Protein AF-A0A2V6K8C2-F1 (afdb_monomer)

pLDDT: mean 84.48, std 16.53, range [38.44, 97.94]

Mean predicted aligned error: 9.27 Å

Secondary structure (DSSP, 8-state):
---PPPP-------EEEEETTT--EEEEESS--SS-TTTTSTTSPPPTT---EEEHHHHHTT-------S-TT-

Structure (mmCIF, N/CA/C/O backbone):
data_AF-A0A2V6K8C2-F1
#
_entry.id   AF-A0A2V6K8C2-F1
#
loop_
_atom_site.group_PDB
_atom_site.id
_atom_site.type_symbol
_atom_site.label_atom_id
_atom_site.label_alt_id
_atom_site.label_comp_id
_atom_site.label_asym_id
_atom_site.label_entity_id
_atom_site.label_seq_id
_atom_site.pdbx_PDB_ins_code
_atom_site.Cartn_x
_atom_site.Cartn_y
_atom_site.Cartn_z
_atom_site.occupancy
_atom_site.B_iso_or_equiv
_atom_site.auth_seq_id
_atom_site.auth_comp_id
_atom_site.auth_asym_id
_atom_site.auth_atom_id
_atom_site.pdbx_PDB_model_num
ATOM 1 N N . MET A 1 1 ? 10.083 0.327 47.665 1.00 43.41 1 MET A N 1
ATOM 2 C CA . MET A 1 1 ? 8.898 0.715 46.874 1.00 43.41 1 MET A CA 1
ATOM 3 C C . MET A 1 1 ? 9.266 0.467 45.422 1.00 43.41 1 MET A C 1
ATOM 5 O O . MET A 1 1 ? 9.855 1.326 44.786 1.00 43.41 1 MET A O 1
ATOM 9 N N . ALA A 1 2 ? 9.134 -0.789 44.993 1.00 38.44 2 ALA A N 1
ATOM 10 C CA . ALA A 1 2 ? 9.557 -1.229 43.671 1.00 38.44 2 ALA A CA 1
ATOM 11 C C . ALA A 1 2 ? 8.453 -0.866 42.675 1.00 38.44 2 ALA A C 1
ATOM 13 O O . ALA A 1 2 ? 7.338 -1.369 42.797 1.00 38.44 2 ALA A O 1
ATOM 14 N N . CYS A 1 3 ? 8.755 0.030 41.738 1.00 43.94 3 CYS A N 1
ATOM 15 C CA . CYS A 1 3 ? 7.962 0.199 40.529 1.00 43.94 3 CYS A CA 1
ATOM 16 C C . CYS A 1 3 ? 8.153 -1.082 39.714 1.00 43.9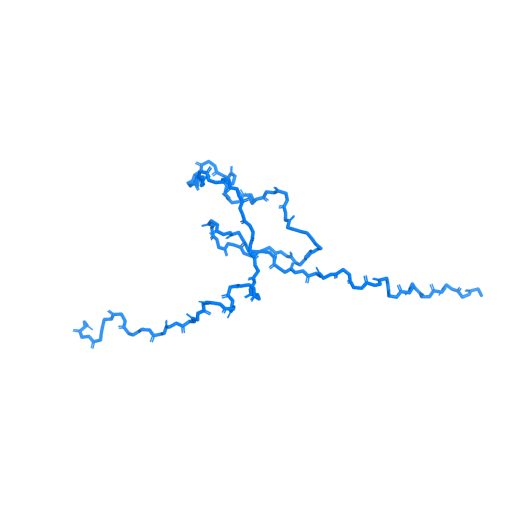4 3 CYS A C 1
ATOM 18 O O . CYS A 1 3 ? 9.232 -1.320 39.179 1.00 43.94 3 CYS A O 1
ATOM 20 N N . GLN A 1 4 ? 7.150 -1.954 39.755 1.00 47.88 4 GLN A N 1
ATOM 21 C CA . GLN A 1 4 ? 7.127 -3.211 39.023 1.00 47.88 4 GLN A CA 1
ATOM 22 C C . GLN A 1 4 ? 7.162 -2.910 37.522 1.00 47.88 4 GLN A C 1
ATOM 24 O O . GLN A 1 4 ? 6.382 -2.097 37.036 1.00 47.88 4 GLN A O 1
ATOM 29 N N . GLU A 1 5 ? 8.099 -3.545 36.827 1.00 45.78 5 GLU A N 1
ATOM 30 C CA . GLU A 1 5 ? 8.220 -3.533 35.374 1.00 45.78 5 GLU A CA 1
ATOM 31 C C . GLU A 1 5 ? 6.942 -4.114 34.754 1.00 45.78 5 GLU A C 1
ATOM 33 O O . GLU A 1 5 ? 6.462 -5.173 35.175 1.00 45.78 5 GLU A O 1
ATOM 38 N N . ASP A 1 6 ? 6.372 -3.399 33.782 1.00 56.75 6 ASP A N 1
ATOM 39 C CA . ASP A 1 6 ? 5.169 -3.824 33.075 1.00 56.75 6 ASP A CA 1
AT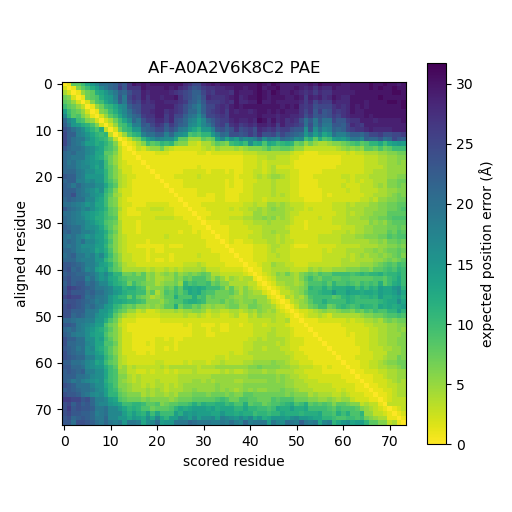OM 40 C C . ASP A 1 6 ? 5.368 -5.221 32.450 1.00 56.75 6 ASP A C 1
ATOM 42 O O . ASP A 1 6 ? 6.388 -5.479 31.802 1.00 56.75 6 ASP A O 1
ATOM 46 N N . PRO A 1 7 ? 4.403 -6.148 32.597 1.00 61.50 7 PRO A N 1
ATOM 47 C CA . PRO A 1 7 ? 4.479 -7.452 31.948 1.00 61.50 7 PRO A CA 1
ATOM 48 C C . PRO A 1 7 ? 4.438 -7.278 30.419 1.00 61.50 7 PRO A C 1
A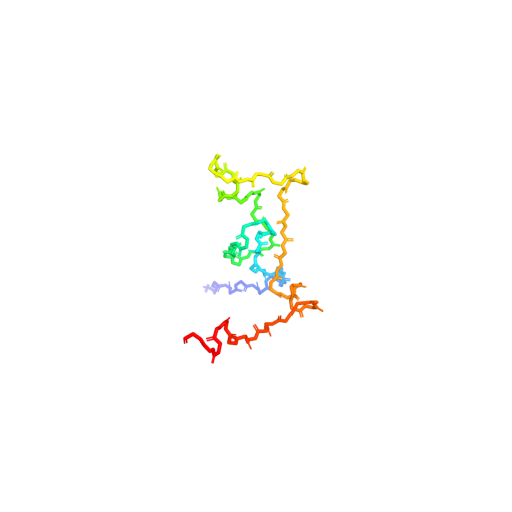TOM 50 O O . PRO A 1 7 ? 3.707 -6.405 29.940 1.00 61.50 7 PRO A O 1
ATOM 53 N N . PRO A 1 8 ? 5.124 -8.115 29.606 1.00 54.06 8 PRO A N 1
ATOM 54 C CA . PRO A 1 8 ? 4.953 -8.071 28.159 1.00 54.06 8 PRO A CA 1
ATOM 55 C C . PRO A 1 8 ? 3.525 -8.519 27.842 1.00 54.06 8 PRO A C 1
ATOM 57 O O . PRO A 1 8 ? 3.200 -9.710 27.810 1.00 54.06 8 PRO A O 1
ATOM 60 N N . CYS A 1 9 ? 2.637 -7.545 27.663 1.00 51.03 9 CYS A N 1
ATOM 61 C CA . CYS A 1 9 ? 1.269 -7.759 27.237 1.00 51.03 9 CYS A CA 1
ATOM 62 C C . CYS A 1 9 ? 1.311 -8.383 25.837 1.00 51.03 9 CYS A C 1
ATOM 64 O O . CYS A 1 9 ? 1.550 -7.702 24.847 1.00 51.03 9 CYS A O 1
ATOM 66 N N . LYS A 1 10 ? 1.193 -9.716 25.808 1.00 50.22 10 LYS A N 1
ATOM 67 C CA . LYS A 1 10 ? 0.845 -10.610 24.694 1.00 50.22 10 LYS A CA 1
ATOM 68 C C . LYS A 1 10 ? 0.877 -9.931 23.319 1.00 50.22 10 LYS A C 1
ATOM 70 O O . LYS A 1 10 ? -0.064 -9.231 22.967 1.00 50.22 10 LYS A O 1
ATOM 75 N N . SER A 1 11 ? 1.936 -10.222 22.558 1.00 51.28 11 SER A N 1
ATOM 76 C CA . SER A 1 11 ? 2.165 -9.828 21.161 1.00 51.28 11 SER A CA 1
ATOM 77 C C . SER A 1 11 ? 0.865 -9.732 20.352 1.00 51.28 11 SER A C 1
ATOM 79 O O . SER A 1 11 ? 0.362 -10.711 19.798 1.00 51.28 11 SER A O 1
ATOM 81 N N . SER A 1 12 ? 0.329 -8.518 20.255 1.00 62.00 12 SER A N 1
ATOM 82 C CA . SER A 1 12 ? -0.392 -8.116 19.063 1.00 62.00 12 SER A CA 1
ATOM 83 C C . SER A 1 12 ? 0.623 -8.220 17.922 1.00 62.00 12 SER A C 1
ATOM 85 O O . SER A 1 12 ? 1.774 -7.799 18.060 1.00 62.00 12 SER A O 1
ATOM 87 N N . ARG A 1 13 ? 0.260 -8.890 16.825 1.00 73.38 13 ARG A N 1
ATOM 88 C CA . ARG A 1 13 ? 1.140 -8.946 15.654 1.00 73.38 13 ARG A CA 1
ATOM 89 C C . ARG A 1 13 ? 1.217 -7.538 15.081 1.00 73.38 13 ARG A C 1
ATOM 91 O O . ARG A 1 13 ? 0.276 -7.092 14.435 1.00 73.38 13 ARG A O 1
ATOM 98 N N . MET A 1 14 ? 2.297 -6.840 15.415 1.00 87.81 14 MET A N 1
ATOM 99 C CA . MET A 1 14 ? 2.653 -5.580 14.790 1.00 87.81 14 MET A CA 1
ATOM 100 C C . MET A 1 14 ? 3.120 -5.904 13.371 1.00 87.81 14 MET A C 1
ATOM 102 O O . MET A 1 14 ? 3.918 -6.819 13.158 1.00 87.81 14 MET A O 1
ATOM 106 N N . GLU A 1 15 ? 2.539 -5.233 12.384 1.00 94.56 15 GLU A N 1
ATOM 107 C CA . GLU A 1 15 ? 2.891 -5.412 10.98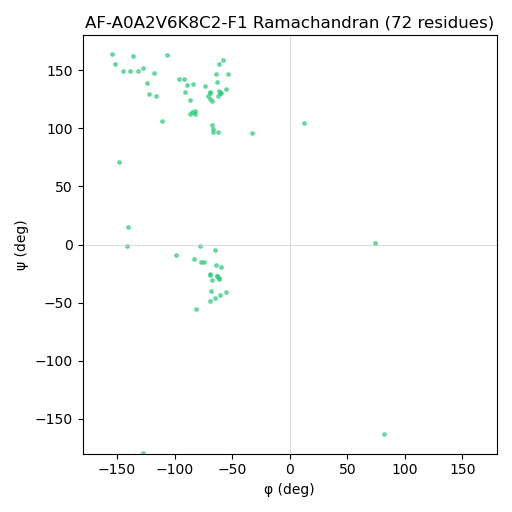2 1.00 94.56 15 GLU A CA 1
ATOM 108 C C . GLU A 1 15 ? 3.097 -4.043 10.329 1.00 94.56 15 GLU A C 1
ATOM 110 O O . GLU A 1 15 ? 2.460 -3.055 10.689 1.00 94.56 15 GLU A O 1
ATOM 115 N N . ASN A 1 16 ? 3.987 -3.987 9.339 1.00 97.50 16 ASN A N 1
ATOM 116 C CA . ASN A 1 16 ? 4.082 -2.836 8.449 1.00 97.50 16 ASN A CA 1
ATOM 117 C C . ASN A 1 16 ? 3.082 -3.032 7.305 1.00 97.50 16 ASN A C 1
ATOM 119 O O . ASN A 1 16 ? 3.238 -3.939 6.476 1.00 97.50 16 ASN A O 1
ATOM 123 N N . PHE A 1 17 ? 2.049 -2.195 7.273 1.00 97.94 17 PHE A N 1
ATOM 124 C CA . PHE A 1 17 ? 1.003 -2.267 6.258 1.00 97.94 17 PHE A CA 1
ATOM 125 C C . PHE A 1 17 ? 1.410 -1.532 4.988 1.00 97.94 17 PHE A C 1
ATOM 127 O O . PHE A 1 17 ? 1.963 -0.436 5.030 1.00 97.94 17 PHE A O 1
ATOM 134 N N . ILE A 1 18 ? 1.101 -2.138 3.848 1.00 97.38 18 ILE A N 1
ATOM 135 C CA . ILE A 1 18 ? 1.376 -1.621 2.511 1.00 97.38 18 ILE A CA 1
ATOM 136 C C . ILE A 1 18 ? 0.036 -1.381 1.825 1.00 97.38 18 ILE A C 1
ATOM 138 O O . ILE A 1 18 ? -0.812 -2.277 1.781 1.00 97.38 18 ILE A O 1
ATOM 142 N N . CYS A 1 19 ? -0.174 -0.181 1.290 1.00 95.00 19 CYS A N 1
ATOM 143 C CA . CYS A 1 19 ? -1.367 0.099 0.499 1.00 95.00 19 CYS A CA 1
ATOM 144 C C . CYS A 1 19 ? -1.295 -0.666 -0.829 1.00 95.00 19 CYS A C 1
ATOM 146 O O . CYS A 1 19 ? -0.340 -0.505 -1.585 1.00 95.00 19 CYS A O 1
ATOM 148 N N . VAL A 1 20 ? -2.320 -1.462 -1.144 1.00 94.19 20 VAL A N 1
ATOM 149 C CA . VAL A 1 20 ? -2.380 -2.244 -2.395 1.00 94.19 20 VAL A CA 1
ATOM 150 C C . VAL A 1 20 ? -2.412 -1.338 -3.632 1.00 94.19 20 VAL A C 1
ATOM 152 O O . VAL A 1 20 ? -1.969 -1.736 -4.705 1.00 94.19 20 VAL A O 1
ATOM 155 N N . GLN A 1 21 ? -2.926 -0.112 -3.493 1.00 90.88 21 GLN A N 1
ATOM 156 C CA . GLN A 1 21 ? -3.075 0.817 -4.609 1.00 90.88 21 GLN A CA 1
ATOM 157 C C . GLN A 1 21 ? -1.780 1.557 -4.953 1.00 90.88 21 GLN A C 1
ATOM 159 O O . GLN A 1 21 ? -1.353 1.508 -6.102 1.00 90.88 21 GLN A O 1
ATOM 164 N N . CYS A 1 22 ? -1.167 2.246 -3.987 1.00 92.25 22 CYS A N 1
ATOM 165 C CA . CYS A 1 22 ? 0.027 3.060 -4.246 1.00 92.25 22 CYS A CA 1
ATOM 166 C C . CYS A 1 22 ? 1.350 2.374 -3.876 1.00 92.25 22 CYS A C 1
ATOM 168 O O . CYS A 1 22 ? 2.412 2.915 -4.167 1.00 92.25 22 CYS A O 1
ATOM 170 N N . GLY A 1 23 ? 1.318 1.223 -3.198 1.00 93.50 23 GLY A N 1
ATOM 171 C CA . GLY A 1 23 ? 2.519 0.498 -2.773 1.00 93.50 23 GLY A CA 1
ATOM 172 C C . GLY A 1 23 ? 3.270 1.118 -1.589 1.00 93.50 23 GLY A C 1
ATOM 173 O O . GLY A 1 23 ? 4.290 0.577 -1.171 1.00 93.50 23 GLY A O 1
ATOM 174 N N . THR A 1 24 ? 2.794 2.225 -1.010 1.00 95.56 24 THR A N 1
ATOM 175 C CA . THR A 1 24 ? 3.444 2.838 0.158 1.00 95.56 24 THR A CA 1
ATOM 176 C C . THR A 1 24 ? 3.299 1.965 1.398 1.00 95.56 24 THR A C 1
ATOM 178 O O . THR A 1 24 ? 2.189 1.556 1.749 1.00 95.56 24 THR A O 1
ATOM 181 N N . GLN A 1 25 ? 4.423 1.737 2.081 1.00 97.31 25 GLN A N 1
ATOM 182 C CA . GLN A 1 25 ? 4.485 1.102 3.392 1.00 97.31 25 GLN A CA 1
ATOM 183 C C . GLN A 1 25 ? 4.372 2.145 4.512 1.00 97.31 25 GLN A C 1
ATOM 185 O O . GLN A 1 25 ? 5.014 3.193 4.460 1.00 97.31 25 GLN A O 1
ATOM 190 N N . PHE A 1 26 ? 3.587 1.831 5.536 1.00 96.75 26 PHE A N 1
ATOM 191 C CA . PHE A 1 26 ? 3.420 2.628 6.748 1.00 96.75 26 PHE A CA 1
ATOM 192 C C . PHE A 1 26 ? 4.138 1.973 7.930 1.00 96.75 26 PHE A C 1
ATOM 194 O O . PHE A 1 26 ? 4.504 0.797 7.867 1.00 96.75 26 PHE A O 1
ATOM 201 N N . ALA A 1 27 ? 4.350 2.759 8.989 1.00 95.75 27 ALA A N 1
ATOM 202 C CA . ALA A 1 27 ? 4.985 2.304 10.219 1.00 95.75 27 ALA A CA 1
ATOM 203 C C . ALA A 1 27 ? 4.235 1.127 10.862 1.00 95.75 27 ALA A C 1
ATOM 205 O O . ALA A 1 27 ? 3.047 0.913 10.616 1.00 95.75 27 ALA A O 1
ATOM 206 N N . GLU A 1 28 ? 4.958 0.392 11.702 1.00 95.88 28 GLU A N 1
ATOM 207 C CA . GLU A 1 28 ? 4.467 -0.809 12.359 1.00 95.88 28 GLU A CA 1
ATOM 208 C C . GLU A 1 28 ? 3.258 -0.515 13.257 1.00 95.88 28 GLU A C 1
ATOM 210 O O . GLU A 1 28 ? 3.273 0.414 14.069 1.00 95.88 28 GLU A O 1
ATOM 215 N N . SER A 1 29 ? 2.203 -1.314 13.124 1.00 94.38 29 SER A N 1
ATOM 216 C CA . SER A 1 29 ? 0.991 -1.159 13.925 1.00 94.38 29 SER A CA 1
ATOM 217 C C . SER A 1 29 ? 0.230 -2.475 14.067 1.00 94.38 29 SER A C 1
ATOM 219 O O . SER A 1 29 ? 0.425 -3.429 13.317 1.00 94.38 29 SER A O 1
ATOM 221 N N . ALA A 1 30 ? -0.685 -2.528 15.036 1.00 94.44 30 ALA A N 1
ATOM 222 C CA . ALA A 1 30 ? -1.573 -3.677 15.239 1.00 94.44 30 ALA A CA 1
ATOM 223 C C . ALA A 1 30 ? -2.618 -3.847 14.135 1.00 94.44 30 ALA A C 1
ATOM 225 O O . ALA A 1 30 ? -3.175 -4.930 13.963 1.00 94.44 30 ALA A O 1
ATOM 226 N N . GLN A 1 31 ? -2.961 -2.745 13.478 1.00 94.56 31 GLN A N 1
ATOM 227 C CA . GLN A 1 31 ? -4.041 -2.621 12.5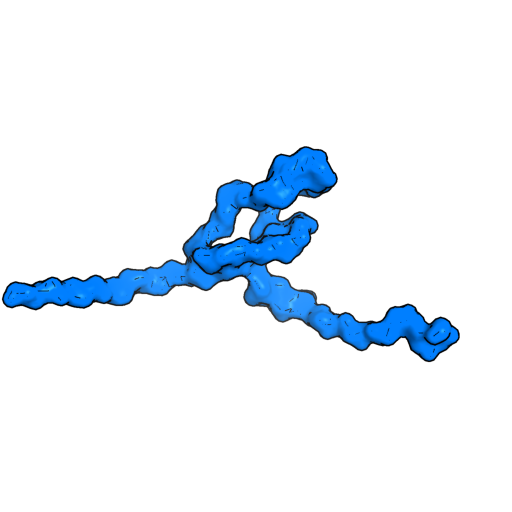09 1.00 94.56 31 GLN A CA 1
ATOM 228 C C . GLN A 1 31 ? -3.610 -1.638 11.423 1.00 94.56 31 GLN A C 1
ATOM 230 O O . GLN A 1 31 ? -2.857 -0.707 11.730 1.00 94.56 31 GLN A O 1
ATOM 235 N N . PRO A 1 32 ? -4.083 -1.805 10.180 1.00 94.50 32 PRO A N 1
ATOM 236 C CA . PRO A 1 32 ? -3.762 -0.866 9.119 1.00 94.50 32 PRO A CA 1
ATOM 237 C C . PRO A 1 32 ? -4.271 0.544 9.450 1.00 94.50 32 PRO A C 1
ATOM 239 O O . PRO A 1 32 ? -5.242 0.688 10.202 1.00 94.50 32 PRO A O 1
ATOM 242 N N . PRO A 1 33 ? -3.662 1.593 8.869 1.00 93.94 33 PRO A N 1
ATOM 243 C CA . PRO A 1 33 ? -4.213 2.939 8.940 1.00 93.94 33 PRO A CA 1
ATOM 244 C C . PRO A 1 33 ? -5.677 2.965 8.459 1.00 93.94 33 PRO A C 1
ATOM 246 O O . PRO A 1 33 ? -6.030 2.224 7.536 1.00 93.94 33 PRO A O 1
ATOM 249 N N . PRO A 1 34 ? -6.533 3.835 9.029 1.00 93.31 34 PRO A N 1
ATOM 250 C CA . PRO A 1 34 ? -7.940 3.927 8.630 1.00 93.31 34 PRO A CA 1
ATOM 251 C C . PRO A 1 34 ? -8.097 4.333 7.160 1.00 93.31 34 PRO A C 1
ATOM 253 O O . PRO A 1 34 ? -9.063 3.948 6.506 1.00 93.31 34 PRO A O 1
ATOM 256 N N . SER A 1 35 ? -7.133 5.091 6.637 1.00 92.81 35 SER A N 1
ATOM 257 C CA . SER A 1 35 ? -7.011 5.409 5.223 1.00 92.81 35 SER A CA 1
ATOM 258 C C . SER A 1 35 ? -5.552 5.668 4.841 1.00 92.81 35 SER A C 1
ATOM 260 O O . SER A 1 35 ? -4.711 6.021 5.668 1.00 92.81 35 SER A O 1
ATOM 262 N N . CYS A 1 36 ? -5.239 5.472 3.566 1.00 93.50 36 CYS A N 1
ATOM 263 C CA . CYS A 1 36 ? -3.991 5.862 2.943 1.00 93.50 36 CYS A CA 1
ATOM 264 C C . CYS A 1 36 ? -4.075 7.352 2.564 1.00 93.50 36 CYS A C 1
ATOM 266 O O . CYS A 1 36 ? -4.828 7.685 1.643 1.00 93.50 36 CYS A O 1
ATOM 268 N N . PRO A 1 37 ? -3.302 8.251 3.208 1.00 92.88 37 PRO A N 1
ATOM 269 C CA . PRO A 1 37 ? -3.329 9.683 2.903 1.00 92.88 37 PRO A CA 1
ATOM 270 C C . PRO A 1 37 ? -2.865 9.990 1.476 1.00 92.88 37 PRO A C 1
ATOM 272 O O . PRO A 1 37 ? -3.312 10.965 0.889 1.00 92.88 37 PRO A O 1
ATOM 275 N N . ILE A 1 38 ? -2.018 9.133 0.894 1.00 91.88 38 ILE A N 1
ATOM 276 C CA . ILE A 1 38 ? -1.574 9.272 -0.497 1.00 91.88 38 ILE A CA 1
ATOM 277 C C . ILE A 1 38 ? -2.739 8.999 -1.444 1.00 91.88 38 ILE A C 1
ATOM 279 O O . ILE A 1 38 ? -3.008 9.806 -2.316 1.00 91.88 38 ILE A O 1
ATOM 283 N N . CYS A 1 39 ? -3.474 7.901 -1.257 1.00 91.25 39 CYS A N 1
ATOM 284 C CA . CYS A 1 39 ? -4.622 7.589 -2.115 1.00 91.25 39 CYS A CA 1
ATOM 285 C C . CYS A 1 39 ? -5.851 8.469 -1.835 1.00 91.25 39 CYS A C 1
ATOM 287 O O . CYS A 1 39 ? -6.794 8.446 -2.617 1.00 91.25 39 CYS A O 1
ATOM 289 N N . ALA A 1 40 ? -5.877 9.176 -0.703 1.00 89.31 40 ALA A N 1
ATOM 290 C CA . ALA A 1 40 ? -6.900 10.171 -0.391 1.00 89.31 40 ALA A CA 1
ATOM 291 C C . ALA A 1 40 ? -6.601 11.544 -1.020 1.00 89.31 40 ALA A C 1
ATOM 293 O O . ALA A 1 40 ? -7.477 12.405 -1.035 1.00 89.31 40 ALA A O 1
ATOM 294 N N . ASP A 1 41 ? -5.382 11.751 -1.523 1.00 89.31 41 ASP A N 1
ATOM 295 C CA . ASP A 1 41 ? -5.016 12.940 -2.282 1.00 89.31 41 ASP A CA 1
ATOM 296 C C . ASP A 1 41 ? -5.736 12.934 -3.640 1.00 89.31 41 ASP A C 1
ATOM 298 O O . ASP A 1 41 ? -5.690 11.948 -4.375 1.00 89.31 41 ASP A O 1
ATOM 302 N N . GLU A 1 42 ? -6.384 14.047 -3.986 1.00 83.06 42 GLU A N 1
ATOM 303 C CA . GLU A 1 42 ? -7.195 14.200 -5.205 1.00 83.06 42 GLU A CA 1
ATOM 304 C C . GLU A 1 42 ? -6.418 13.983 -6.512 1.00 83.06 42 GLU A C 1
ATOM 306 O O . GLU A 1 42 ? -7.012 13.716 -7.556 1.00 83.06 42 GLU A O 1
ATOM 311 N N . ARG A 1 43 ? -5.084 14.071 -6.467 1.00 86.75 43 ARG A N 1
ATOM 312 C CA . ARG A 1 43 ? -4.215 13.833 -7.625 1.00 86.75 43 ARG A CA 1
ATOM 313 C C . ARG A 1 43 ? -4.054 12.346 -7.930 1.00 86.75 43 ARG A C 1
ATOM 315 O O . ARG A 1 43 ? -3.534 12.002 -8.989 1.00 86.75 43 ARG A O 1
ATOM 322 N N . GLN A 1 44 ? -4.430 11.467 -7.000 1.00 81.38 44 GLN A N 1
ATOM 323 C CA . GLN A 1 44 ? -4.266 10.026 -7.139 1.00 81.38 44 GLN A CA 1
ATOM 324 C C . GLN A 1 44 ? -5.539 9.357 -7.659 1.00 81.38 44 GLN A C 1
ATOM 326 O O . GLN A 1 44 ? -6.659 9.694 -7.283 1.00 81.38 44 GLN A O 1
ATOM 331 N N . PHE A 1 45 ? -5.360 8.346 -8.512 1.00 72.25 45 PHE A N 1
ATOM 332 C CA . PHE A 1 45 ? -6.468 7.504 -8.954 1.00 72.25 45 PHE A CA 1
ATOM 333 C C . PHE A 1 45 ? -7.001 6.669 -7.782 1.00 72.25 45 PHE A C 1
ATOM 335 O O . PHE A 1 45 ? -6.261 5.887 -7.171 1.00 72.2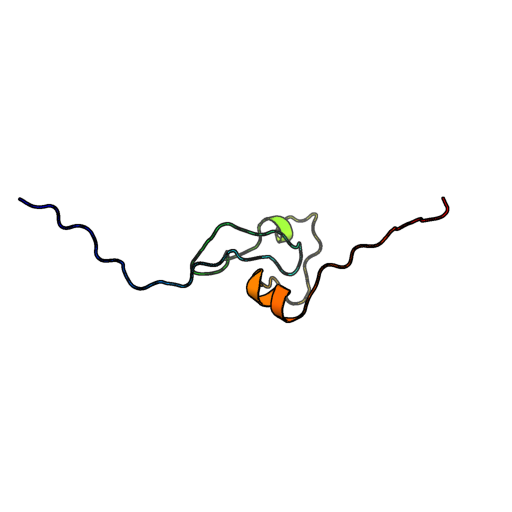5 45 PHE A O 1
ATOM 342 N N . VAL A 1 46 ? -8.300 6.796 -7.508 1.00 68.69 46 VAL A N 1
ATOM 343 C CA . VAL A 1 46 ? -9.001 6.015 -6.485 1.00 68.69 46 VAL A CA 1
ATOM 344 C C . VAL A 1 46 ? -9.474 4.691 -7.087 1.00 68.69 46 VAL A C 1
ATOM 346 O O . VAL A 1 46 ? -10.206 4.675 -8.076 1.00 68.69 46 VAL A O 1
ATOM 349 N N . ARG A 1 47 ? -9.090 3.559 -6.477 1.00 71.81 47 ARG A N 1
ATOM 350 C CA . ARG A 1 47 ? -9.621 2.241 -6.868 1.00 71.81 47 ARG A CA 1
ATOM 351 C C . ARG A 1 47 ? -11.123 2.165 -6.630 1.00 71.81 47 ARG A C 1
ATOM 353 O O . ARG A 1 47 ? -11.609 2.542 -5.568 1.00 71.81 47 ARG A O 1
ATOM 360 N N . HIS A 1 48 ? -11.832 1.539 -7.568 1.00 77.94 48 HIS A N 1
ATOM 361 C CA . HIS A 1 48 ? -13.263 1.260 -7.431 1.00 77.94 48 HIS A CA 1
ATOM 362 C C . HIS A 1 48 ? -13.602 0.342 -6.245 1.00 77.94 48 HIS A C 1
ATOM 364 O O . HIS A 1 48 ? -14.676 0.484 -5.671 1.00 77.94 48 HIS A O 1
ATOM 370 N N . SER A 1 49 ? -12.702 -0.570 -5.851 1.00 82.38 49 SER 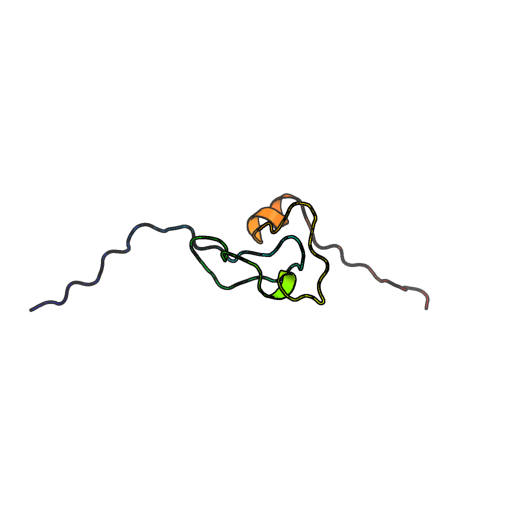A N 1
ATOM 371 C CA . SER A 1 49 ? -12.892 -1.453 -4.686 1.00 82.38 49 SER A CA 1
ATOM 372 C C . SER A 1 49 ? -12.643 -0.764 -3.338 1.00 82.38 49 SER A C 1
ATOM 374 O O . SER A 1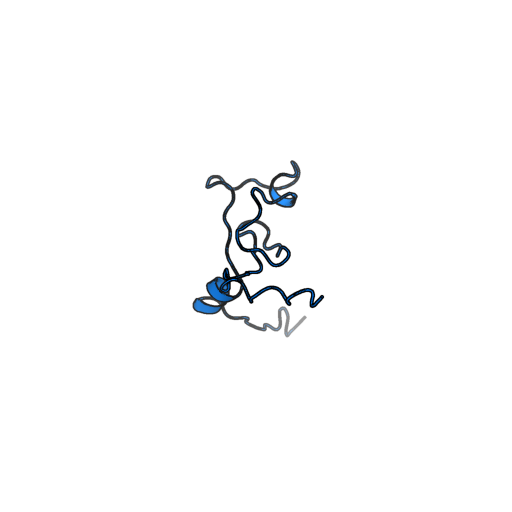 49 ? -12.810 -1.385 -2.291 1.00 82.38 49 SER A O 1
ATOM 376 N N . GLY A 1 50 ? -12.273 0.520 -3.344 1.00 86.25 50 GLY A N 1
ATOM 377 C CA . GLY A 1 50 ? -11.847 1.237 -2.151 1.00 86.25 50 GLY A CA 1
ATOM 378 C C . GLY A 1 50 ? -10.381 0.975 -1.806 1.00 86.25 50 GLY A C 1
ATOM 379 O O . GLY A 1 50 ? -9.578 0.554 -2.643 1.00 86.25 50 GLY A O 1
ATOM 380 N N . GLN A 1 51 ? -10.009 1.300 -0.569 1.00 89.50 51 GLN A N 1
ATOM 381 C CA . GLN A 1 51 ? -8.639 1.149 -0.090 1.00 89.50 51 GLN A CA 1
ATOM 382 C C . GLN A 1 51 ? -8.432 -0.223 0.549 1.00 89.50 51 GLN A C 1
ATOM 384 O O . GLN A 1 51 ? -9.196 -0.645 1.414 1.00 89.50 51 GLN A O 1
ATOM 389 N N . GLU A 1 52 ? -7.356 -0.888 0.143 1.00 94.31 52 GLU A N 1
ATOM 390 C CA . GLU A 1 52 ? -6.985 -2.218 0.614 1.00 94.31 52 GLU A CA 1
ATOM 391 C C . GLU A 1 52 ? -5.542 -2.230 1.123 1.00 94.31 52 GLU A C 1
ATOM 393 O O . GLU A 1 52 ? -4.678 -1.476 0.657 1.00 94.31 52 GLU A O 1
ATOM 398 N N . TRP A 1 53 ? -5.281 -3.138 2.062 1.00 95.62 53 TRP A N 1
ATOM 399 C CA . TRP A 1 53 ? -4.001 -3.270 2.744 1.00 95.62 53 TRP A CA 1
ATOM 400 C C . TRP A 1 53 ? -3.433 -4.682 2.594 1.00 95.62 53 TRP A C 1
ATOM 402 O O . TRP A 1 53 ? -4.135 -5.691 2.724 1.00 95.62 53 TRP A O 1
ATOM 412 N N . THR A 1 54 ? -2.128 -4.749 2.363 1.00 96.50 54 THR A N 1
ATOM 413 C CA . THR A 1 54 ? -1.319 -5.969 2.380 1.00 96.50 54 THR A CA 1
ATOM 414 C C . THR A 1 54 ? -0.119 -5.776 3.305 1.00 96.50 54 THR A C 1
ATOM 416 O O . THR A 1 54 ? 0.028 -4.724 3.922 1.00 96.50 54 THR A O 1
ATOM 419 N N . THR A 1 55 ? 0.735 -6.785 3.422 1.00 97.00 55 THR A N 1
ATOM 420 C CA . THR A 1 55 ? 2.006 -6.703 4.150 1.00 97.00 55 THR A CA 1
ATOM 421 C C . THR A 1 55 ? 3.106 -7.362 3.345 1.00 97.00 55 THR A C 1
ATOM 423 O O . THR A 1 55 ? 2.829 -8.160 2.445 1.00 97.00 55 THR A O 1
ATOM 426 N N . LEU A 1 56 ? 4.364 -7.070 3.682 1.00 95.75 56 LEU A N 1
ATOM 427 C CA . LEU A 1 56 ? 5.505 -7.689 3.008 1.00 95.75 56 LEU A CA 1
ATOM 428 C C . LEU A 1 56 ? 5.423 -9.223 3.056 1.00 95.75 56 LEU A C 1
ATOM 430 O O . LEU A 1 56 ? 5.645 -9.888 2.049 1.00 95.75 56 LEU A O 1
ATOM 434 N N . LYS A 1 57 ? 5.004 -9.784 4.200 1.00 95.44 57 LYS A N 1
ATOM 435 C CA . LYS A 1 57 ? 4.800 -11.228 4.370 1.00 95.44 57 LYS A CA 1
ATOM 436 C C . LYS A 1 57 ? 3.750 -11.790 3.406 1.00 95.44 57 LYS A C 1
ATOM 438 O O . LYS A 1 57 ? 3.958 -12.861 2.847 1.00 95.44 57 LYS A O 1
ATOM 443 N N . ARG A 1 58 ? 2.623 -11.090 3.218 1.00 96.44 58 ARG A N 1
ATOM 444 C CA . ARG A 1 58 ? 1.566 -11.514 2.283 1.00 96.44 58 ARG A CA 1
ATOM 445 C C . ARG A 1 58 ? 2.024 -11.420 0.830 1.00 96.44 58 ARG A C 1
ATOM 447 O O . ARG A 1 58 ? 1.728 -12.329 0.068 1.00 96.44 58 ARG A O 1
ATOM 454 N N . LEU A 1 59 ? 2.761 -10.369 0.465 1.00 96.44 59 LEU A N 1
ATOM 455 C CA . LEU A 1 59 ? 3.314 -10.212 -0.885 1.00 96.44 59 LEU A CA 1
ATOM 456 C C . LEU A 1 59 ? 4.339 -11.303 -1.209 1.00 96.44 59 LEU A C 1
ATOM 458 O O . LEU A 1 59 ? 4.251 -11.932 -2.258 1.00 96.44 59 LEU A O 1
ATOM 462 N N . ALA A 1 60 ? 5.262 -11.586 -0.290 1.00 96.25 60 ALA A N 1
ATOM 463 C CA . ALA A 1 60 ? 6.309 -12.590 -0.482 1.00 96.25 60 ALA A CA 1
ATOM 464 C C . ALA A 1 60 ? 5.776 -14.027 -0.643 1.00 96.25 60 ALA A C 1
ATOM 466 O O . ALA A 1 60 ? 6.498 -14.895 -1.123 1.00 96.25 60 ALA A O 1
ATOM 467 N N . ALA A 1 61 ? 4.525 -14.297 -0.257 1.00 97.44 61 ALA A N 1
ATOM 468 C CA . ALA A 1 61 ? 3.921 -15.619 -0.414 1.00 97.44 61 ALA A CA 1
ATOM 469 C C . ALA A 1 61 ? 3.660 -15.992 -1.885 1.00 97.44 61 ALA A C 1
ATOM 471 O O . ALA A 1 61 ? 3.580 -17.175 -2.208 1.00 97.44 61 ALA A O 1
ATOM 472 N N . ASN A 1 62 ? 3.495 -15.003 -2.768 1.00 96.62 62 ASN A N 1
ATOM 473 C CA . ASN A 1 62 ? 3.140 -15.217 -4.174 1.00 9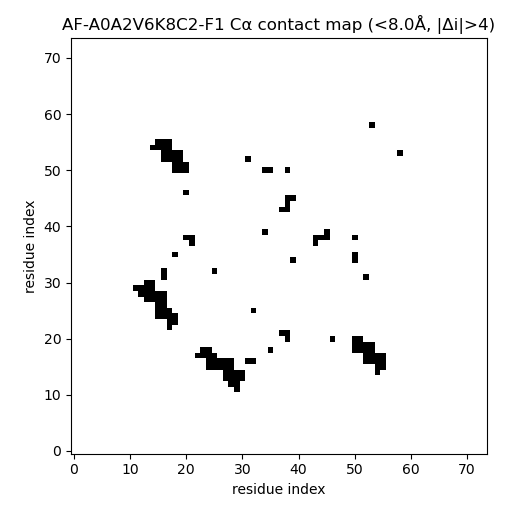6.62 62 ASN A CA 1
ATOM 474 C C . ASN A 1 62 ? 3.847 -14.278 -5.169 1.00 96.62 62 ASN A C 1
ATOM 476 O O . ASN A 1 62 ? 3.650 -14.429 -6.372 1.00 96.62 62 ASN A O 1
ATOM 480 N N . HIS A 1 63 ? 4.681 -13.347 -4.701 1.00 96.25 63 HIS A N 1
ATOM 481 C CA . HIS A 1 63 ? 5.489 -12.460 -5.540 1.00 96.25 63 HIS A CA 1
ATOM 482 C C . HIS A 1 63 ? 6.979 -12.689 -5.284 1.00 96.25 63 HIS A C 1
ATOM 484 O O . HIS A 1 63 ? 7.394 -12.987 -4.164 1.00 96.25 63 HIS A O 1
ATOM 490 N N . HIS A 1 64 ? 7.790 -12.510 -6.325 1.00 95.62 64 HIS A N 1
ATOM 491 C CA . HIS A 1 64 ? 9.246 -12.560 -6.250 1.00 95.62 64 HIS A CA 1
ATOM 492 C C . HIS A 1 64 ? 9.851 -11.448 -7.106 1.00 95.62 64 HIS A C 1
ATOM 494 O O . HIS A 1 64 ? 9.285 -11.056 -8.127 1.00 95.62 64 HIS A O 1
ATOM 500 N N . ASN A 1 65 ? 11.011 -10.949 -6.687 1.00 94.94 65 ASN A N 1
ATOM 501 C CA . ASN A 1 65 ? 11.752 -9.971 -7.471 1.00 94.94 65 ASN A CA 1
ATOM 502 C C . ASN A 1 65 ? 12.394 -10.667 -8.675 1.00 94.94 65 ASN A C 1
ATOM 504 O O . ASN A 1 65 ? 12.986 -11.739 -8.536 1.00 94.94 65 ASN A O 1
ATOM 508 N N . ARG A 1 66 ? 12.305 -10.031 -9.842 1.00 95.12 66 ARG A N 1
ATOM 509 C CA . ARG A 1 66 ? 12.955 -10.459 -11.082 1.00 95.12 66 ARG A CA 1
ATOM 510 C C . ARG A 1 66 ? 13.844 -9.322 -11.560 1.00 95.12 66 ARG A C 1
ATOM 512 O O . ARG A 1 66 ? 13.391 -8.183 -11.624 1.00 95.12 66 ARG A O 1
ATOM 519 N N . PHE A 1 67 ? 15.099 -9.636 -11.857 1.00 95.25 67 PHE A N 1
ATOM 520 C CA . PHE A 1 67 ? 16.107 -8.654 -12.243 1.00 95.25 67 PHE A CA 1
ATOM 521 C C . PHE A 1 67 ? 16.458 -8.840 -13.716 1.00 95.25 67 PHE A C 1
ATOM 523 O O . PHE A 1 67 ? 17.053 -9.847 -14.091 1.00 95.25 67 PHE A O 1
ATOM 530 N N . GLU A 1 68 ? 15.960 -7.892 -14.510 1.00 92.94 68 GLU A N 1
ATOM 531 C CA . GLU A 1 68 ? 16.104 -7.697 -15.960 1.00 92.94 68 GLU A CA 1
ATOM 532 C C . GLU A 1 68 ? 17.275 -6.807 -16.369 1.00 92.94 68 GLU A C 1
ATOM 534 O O . GLU A 1 68 ? 17.436 -5.761 -15.745 1.00 92.94 68 GLU A O 1
ATOM 539 N N . GLU A 1 69 ? 17.985 -7.091 -17.461 1.00 94.62 69 GLU A N 1
ATOM 540 C CA . GLU A 1 69 ? 18.604 -6.008 -18.231 1.00 94.62 69 GLU A CA 1
ATOM 541 C C . GLU A 1 69 ? 17.555 -5.456 -19.211 1.00 94.62 69 GLU A C 1
ATOM 543 O O . GLU A 1 69 ? 17.103 -6.174 -20.100 1.00 94.62 69 GLU A O 1
ATOM 548 N N . GLU A 1 70 ? 17.131 -4.201 -19.028 1.00 90.06 70 GLU A N 1
ATOM 549 C CA . GLU A 1 70 ? 16.033 -3.590 -19.806 1.00 90.06 70 GLU A CA 1
ATOM 550 C C . GLU A 1 70 ? 16.404 -3.378 -21.284 1.00 90.06 70 GLU A C 1
ATOM 552 O O . GLU A 1 70 ? 15.556 -3.442 -22.172 1.00 90.06 70 GLU A O 1
ATOM 557 N N . ALA A 1 71 ? 17.686 -3.146 -21.571 1.00 87.56 71 ALA A N 1
ATOM 558 C CA . ALA A 1 71 ? 18.156 -2.824 -22.911 1.00 87.56 71 ALA A CA 1
ATOM 559 C C . ALA A 1 71 ? 19.581 -3.345 -23.167 1.00 87.56 71 ALA A C 1
ATOM 561 O O . ALA A 1 71 ? 20.505 -2.553 -23.325 1.00 87.56 71 ALA A O 1
ATOM 562 N N . PRO A 1 72 ? 19.777 -4.668 -23.290 1.00 84.06 72 PRO A N 1
ATOM 563 C CA . PRO A 1 72 ? 21.108 -5.281 -23.392 1.00 84.06 72 PRO A CA 1
ATOM 564 C C . PRO A 1 72 ? 21.901 -4.914 -24.656 1.00 84.06 72 PRO A C 1
ATOM 566 O O . PRO A 1 72 ? 23.020 -5.382 -24.857 1.00 84.06 72 PRO A O 1
ATOM 569 N N . ARG A 1 73 ? 21.291 -4.167 -25.584 1.00 82.56 73 ARG A N 1
ATOM 570 C CA . ARG A 1 73 ? 21.849 -3.846 -26.906 1.00 82.56 73 ARG A CA 1
ATOM 571 C C . ARG A 1 73 ? 21.582 -2.402 -27.349 1.00 82.56 73 ARG A C 1
ATOM 573 O O . ARG A 1 73 ? 21.700 -2.132 -28.544 1.00 82.56 73 ARG A O 1
ATOM 580 N N . LEU A 1 74 ? 21.175 -1.521 -26.432 1.00 77.06 74 LEU A N 1
ATOM 581 C CA . LEU A 1 74 ? 21.206 -0.070 -26.656 1.00 77.06 74 LEU A CA 1
ATOM 582 C C . LEU A 1 74 ? 22.519 0.504 -26.128 1.00 77.06 74 LEU A C 1
ATOM 584 O O . LEU A 1 74 ? 23.013 -0.017 -25.106 1.00 77.06 74 LEU A O 1
#

Sequence (74 aa):
MACQEDPPCKSSRMENFICVQCGTQFAESAQPPPSCPICADERQFVRHSGQEWTTLKRLAANHHNRFEEEAPRL

Nearest PDB structures (foldseek):
  6f1d-assembly1_A  TM=2.665E-01  e=6.735E+00  Homo sapiens

Radius of gyration: 19.1 Å; Cα contacts (8 Å, |Δi|>4): 67; chains: 1; bounding box: 35×30×74 Å

Foldseek 3Di:
DDPDDDDPPPDLPFFFKAKPQPRDTDDTDSDDDPDDVVLVPPVHDADPVGIDIDGPVRCVVPDDDDDDPPCPPD

Solvent-accessible surface area (backbone atoms only — not comparable to full-atom values): 5165 Å² total; per-residue (Å²): 137,81,83,76,78,80,74,86,78,72,84,65,69,63,42,47,33,22,34,69,83,82,64,54,70,45,76,73,30,76,60,71,73,98,64,59,70,67,58,68,34,89,92,41,85,68,58,92,89,55,90,52,79,45,32,67,73,65,47,58,74,82,51,78,93,79,91,76,77,93,57,90,83,114